Protein AF-A0A8J4BCX7-F1 (afdb_monomer)

pLDDT: mean 70.74, std 12.83, range [41.31, 88.88]

Foldseek 3Di:
DVLVVVLVVLCVVLVWAFDDDDPQKTKIKWQQWDQDPVRDTDGDDAPDTPVCRLVSLVVSVVVSVVSQQVDADPPPRHGWDKDKDKDWAWDFDADPDDDDTGITTMIMIMIGTDD

Secondary structure (DSSP, 8-state):
-HHHHHHHHHHHHHT-EEEEEETTEEEEEESS-EEPTTS-EEPPPTT---TTHHHHHHHHHHHHHHHHHT-B-TTT--B--EEEEEEEEEEE---SSSS-PPEEEEEEEEEEE--

Organism: NCBI:txid51714

Solvent-accessible surface area (backbone atoms only — not comparable to full-atom values): 6805 Å² total; per-residue (Å²): 114,74,66,61,57,57,49,56,62,46,27,74,75,44,62,39,42,78,72,52,72,60,89,63,29,47,32,31,36,20,52,64,55,42,65,48,100,85,68,47,83,37,69,64,58,85,90,62,71,69,84,59,29,64,56,32,48,52,50,43,53,54,49,49,54,56,58,32,69,77,35,59,38,93,85,77,68,43,73,51,46,75,44,79,45,80,47,82,45,84,36,78,60,58,67,98,58,104,72,72,77,44,70,41,54,34,30,45,38,39,35,36,53,62,129

InterPro domains:
  IPR001054 Adenylyl cyclase class-3/4/guanylyl c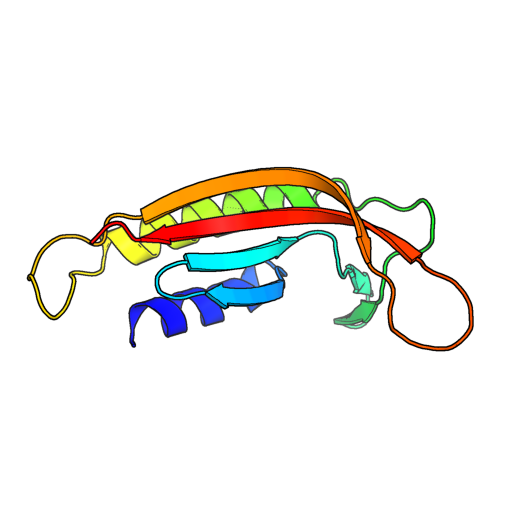yclase [PF00211] (2-105)
  IPR001054 Adenylyl cyclase class-3/4/guanylyl cyclase [PS50125] (1-105)
  IPR001054 Adenylyl cyclase class-3/4/guanylyl cyclase [cd07302] (2-105)
  IPR029787 Nucleotide cyclase [G3DSA:3.30.70.1230] (1-106)
  IPR029787 Nucleotide cyclase [SSF55073] (3-105)
  IPR050401 Cyclic nucleotide synthase [PTHR11920] (2-104)

Radius of gyration: 15.59 Å; Cα contacts (8 Å, |Δi|>4): 188; chains: 1; bounding box: 45×30×40 Å

Structure (mmCIF, N/CA/C/O backbone):
data_AF-A0A8J4BCX7-F1
#
_entry.id   AF-A0A8J4BCX7-F1
#
loop_
_atom_site.group_PDB
_atom_site.id
_atom_site.type_symbol
_atom_site.label_atom_id
_atom_site.label_alt_id
_atom_site.label_comp_id
_atom_site.label_asym_id
_atom_site.label_entity_id
_atom_site.label_seq_id
_atom_site.pdbx_PDB_ins_code
_atom_site.Cartn_x
_atom_site.Cartn_y
_atom_site.Cartn_z
_atom_site.occupancy
_atom_site.B_iso_or_equiv
_atom_site.auth_seq_id
_atom_site.auth_comp_id
_atom_site.auth_asym_id
_atom_site.auth_atom_id
_atom_site.pdbx_PDB_model_num
ATOM 1 N N . MET A 1 1 ? -3.551 2.154 16.544 1.00 54.16 1 MET A N 1
ATOM 2 C CA . MET A 1 1 ? -2.500 1.137 16.289 1.00 54.16 1 MET A CA 1
ATOM 3 C C . MET A 1 1 ? -2.990 -0.083 15.505 1.00 54.16 1 MET A C 1
ATOM 5 O O . MET A 1 1 ? -2.352 -0.403 14.517 1.00 54.16 1 MET A O 1
ATOM 9 N N . GLN A 1 2 ? -4.110 -0.734 15.855 1.00 70.19 2 GLN A N 1
ATOM 10 C CA . GLN A 1 2 ? -4.526 -1.995 15.197 1.00 70.19 2 GLN A CA 1
ATOM 11 C C . GLN A 1 2 ? -4.818 -1.899 13.681 1.00 70.19 2 GLN A C 1
ATOM 13 O O . GLN A 1 2 ? -4.634 -2.881 12.965 1.00 70.19 2 GLN A O 1
ATOM 18 N N . LEU A 1 3 ? -5.251 -0.734 13.182 1.00 78.94 3 LEU A N 1
ATOM 19 C CA . LEU A 1 3 ? -5.562 -0.521 11.762 1.00 78.94 3 LEU A CA 1
ATOM 20 C C . LEU A 1 3 ? -4.316 -0.658 10.868 1.00 78.94 3 LEU A C 1
ATOM 22 O O . LEU A 1 3 ? -4.313 -1.460 9.937 1.00 78.94 3 LEU A O 1
ATOM 26 N N . TYR A 1 4 ? -3.239 0.063 11.194 1.00 79.19 4 TYR A N 1
ATOM 27 C CA . TYR A 1 4 ? -1.991 0.027 10.426 1.00 79.19 4 TYR A CA 1
ATOM 28 C C . TYR A 1 4 ? -1.327 -1.352 10.455 1.00 79.19 4 TYR A C 1
ATOM 30 O O . TYR A 1 4 ? -0.865 -1.812 9.420 1.00 79.19 4 TYR A O 1
ATOM 38 N N . SER A 1 5 ? -1.371 -2.066 11.585 1.00 83.56 5 SER A N 1
ATOM 39 C CA . SER A 1 5 ? -0.846 -3.438 11.663 1.00 83.56 5 SER A CA 1
ATOM 40 C C . SER A 1 5 ? -1.594 -4.412 10.746 1.00 83.56 5 SER A C 1
ATOM 42 O O . SER A 1 5 ? -0.982 -5.295 10.151 1.00 83.56 5 SER A O 1
ATOM 44 N N . ARG A 1 6 ? -2.917 -4.250 10.585 1.00 83.94 6 ARG A N 1
ATOM 45 C CA . ARG A 1 6 ? -3.692 -5.048 9.621 1.00 83.94 6 ARG A CA 1
ATOM 46 C C . ARG A 1 6 ? -3.344 -4.703 8.178 1.00 83.94 6 ARG A C 1
ATOM 48 O O . ARG A 1 6 ? -3.348 -5.595 7.340 1.00 83.94 6 ARG A O 1
ATOM 55 N N . PHE A 1 7 ? -3.041 -3.441 7.884 1.00 85.75 7 PHE A N 1
ATOM 56 C CA . PHE A 1 7 ? -2.582 -3.039 6.554 1.00 85.75 7 PHE A CA 1
ATOM 57 C C . PHE A 1 7 ? -1.190 -3.578 6.244 1.00 85.75 7 PHE A C 1
ATOM 59 O O . PHE A 1 7 ? -0.986 -4.092 5.148 1.00 85.75 7 PHE A O 1
ATOM 66 N N . ASP A 1 8 ? -0.279 -3.540 7.218 1.00 86.50 8 ASP A N 1
ATOM 67 C CA . ASP A 1 8 ? 1.073 -4.077 7.070 1.00 86.50 8 ASP A CA 1
ATOM 68 C C . ASP A 1 8 ? 1.030 -5.583 6.726 1.00 86.50 8 ASP A C 1
ATOM 70 O O . ASP A 1 8 ? 1.738 -6.023 5.825 1.00 86.50 8 ASP A O 1
ATOM 74 N N . ALA A 1 9 ? 0.107 -6.357 7.314 1.00 88.00 9 ALA A N 1
ATOM 75 C CA . ALA A 1 9 ? -0.096 -7.770 6.960 1.00 88.00 9 ALA A CA 1
ATOM 76 C C . ALA A 1 9 ? -0.583 -7.996 5.510 1.00 88.00 9 ALA A C 1
ATOM 78 O O . ALA A 1 9 ? -0.344 -9.052 4.924 1.00 88.00 9 ALA A O 1
ATOM 79 N N . LEU A 1 10 ? -1.272 -7.019 4.911 1.00 87.19 10 LEU A N 1
ATOM 80 C CA . LEU A 1 10 ? -1.723 -7.094 3.518 1.00 87.19 10 LEU A CA 1
ATOM 81 C C . LEU A 1 10 ? -0.588 -6.765 2.530 1.00 87.19 10 LEU A C 1
ATOM 83 O O . LEU A 1 10 ? -0.661 -7.192 1.377 1.00 87.19 10 LEU A O 1
ATOM 87 N N . LEU A 1 11 ? 0.464 -6.050 2.952 1.00 85.38 11 LEU A N 1
ATOM 88 C CA . LEU A 1 11 ? 1.590 -5.690 2.078 1.00 85.38 11 LEU A CA 1
ATOM 89 C C . LEU A 1 11 ? 2.261 -6.935 1.485 1.00 85.38 11 LEU A C 1
ATOM 91 O O . LEU A 1 11 ? 2.478 -7.011 0.273 1.00 85.38 11 LEU A O 1
ATOM 95 N N . ASP A 1 12 ? 2.516 -7.939 2.328 1.00 82.94 12 ASP A N 1
ATOM 96 C CA . ASP A 1 12 ? 3.191 -9.181 1.940 1.00 82.94 12 ASP A CA 1
ATOM 97 C C . ASP A 1 12 ? 2.350 -10.062 1.011 1.00 82.94 12 ASP A C 1
ATOM 99 O O . ASP A 1 12 ? 2.903 -10.790 0.178 1.00 82.94 12 ASP A O 1
ATOM 103 N N . ILE A 1 13 ? 1.021 -9.981 1.128 1.00 85.69 13 ILE A N 1
ATOM 104 C CA . ILE A 1 13 ? 0.068 -10.737 0.306 1.00 85.69 13 ILE A CA 1
ATOM 105 C C . ILE A 1 13 ? 0.020 -10.152 -1.105 1.00 85.69 13 ILE A C 1
ATOM 107 O O . ILE A 1 13 ? 0.157 -10.880 -2.087 1.00 85.69 13 ILE A O 1
ATOM 111 N N . TYR A 1 14 ? -0.137 -8.831 -1.212 1.00 84.44 14 TYR A N 1
ATOM 112 C CA . TYR A 1 14 ? -0.293 -8.152 -2.501 1.00 84.44 14 TYR A CA 1
ATOM 113 C C . TYR A 1 14 ? 1.036 -7.706 -3.123 1.00 84.44 14 TYR A C 1
ATOM 115 O O . TYR A 1 14 ? 1.039 -7.167 -4.230 1.00 84.44 14 TYR A O 1
ATOM 123 N N . LYS A 1 15 ? 2.168 -7.968 -2.454 1.00 79.12 15 LYS A N 1
ATOM 124 C CA . LYS A 1 15 ? 3.522 -7.623 -2.921 1.00 79.12 15 LYS A CA 1
ATOM 125 C C . LYS A 1 15 ? 3.662 -6.129 -3.232 1.00 79.12 15 LYS A C 1
ATOM 127 O O . LYS A 1 15 ? 4.289 -5.745 -4.218 1.00 79.12 15 LYS A O 1
ATOM 132 N N . VAL A 1 16 ? 3.051 -5.295 -2.394 1.00 82.25 16 VAL A N 1
ATOM 133 C CA . VAL A 1 16 ? 3.159 -3.832 -2.446 1.00 82.25 16 VAL A CA 1
ATOM 134 C C . VAL A 1 16 ? 4.093 -3.354 -1.340 1.00 82.25 16 VAL A C 1
ATOM 136 O O . VAL A 1 16 ? 4.227 -3.997 -0.302 1.00 82.25 16 VAL A O 1
ATOM 139 N N . VAL A 1 17 ? 4.764 -2.229 -1.560 1.00 79.12 17 VAL A N 1
ATOM 140 C CA . VAL A 1 17 ? 5.775 -1.713 -0.636 1.00 79.12 17 VAL A CA 1
ATOM 141 C C . VAL A 1 17 ? 5.218 -0.507 0.094 1.00 79.12 17 VAL A C 1
ATOM 143 O O . VAL A 1 17 ? 4.757 0.440 -0.535 1.00 79.12 17 VAL A O 1
ATOM 146 N N . LYS A 1 18 ? 5.292 -0.510 1.423 1.00 84.12 18 LYS A N 1
ATOM 147 C CA . LYS A 1 18 ? 5.041 0.694 2.216 1.00 84.12 18 LYS A CA 1
ATOM 148 C C . LYS A 1 18 ? 6.154 1.701 1.957 1.00 84.12 18 LYS A C 1
ATOM 150 O O . LYS A 1 18 ? 7.322 1.378 2.152 1.00 84.12 18 LYS A O 1
ATOM 155 N N . VAL A 1 19 ? 5.771 2.889 1.502 1.00 81.00 19 VAL A N 1
ATOM 156 C CA . VAL A 1 19 ? 6.698 4.001 1.293 1.00 81.00 19 VAL A CA 1
ATOM 157 C C . VAL A 1 19 ? 6.856 4.699 2.629 1.00 81.00 19 VAL A C 1
ATOM 159 O O . VAL A 1 19 ? 7.881 4.554 3.284 1.00 81.00 19 VAL A O 1
ATOM 162 N N . GLU A 1 20 ? 5.800 5.374 3.080 1.00 76.94 20 GLU A N 1
ATOM 163 C CA . GLU A 1 20 ? 5.834 6.232 4.259 1.00 76.94 20 GLU A CA 1
ATOM 164 C C . GLU A 1 20 ? 4.445 6.341 4.903 1.00 76.94 20 GLU A C 1
ATOM 166 O O . GLU A 1 20 ? 3.417 5.955 4.337 1.00 76.94 20 GLU A O 1
ATOM 171 N N . THR A 1 21 ? 4.405 6.852 6.131 1.00 77.94 21 THR A N 1
ATOM 172 C CA . THR A 1 21 ? 3.163 7.206 6.826 1.00 77.94 21 THR A CA 1
ATOM 173 C C . THR A 1 21 ? 3.262 8.668 7.237 1.00 77.94 21 THR A C 1
ATOM 175 O O . THR A 1 21 ? 4.156 9.029 7.997 1.00 77.94 21 THR A O 1
ATOM 178 N N . ILE A 1 22 ? 2.374 9.509 6.704 1.00 78.94 22 ILE A N 1
ATOM 179 C CA . ILE A 1 22 ? 2.371 10.960 6.922 1.00 78.94 22 ILE A CA 1
ATOM 180 C C . ILE A 1 22 ? 1.078 11.318 7.656 1.00 78.94 22 ILE A C 1
ATOM 182 O O . ILE A 1 22 ? 0.019 11.435 7.041 1.00 78.94 22 ILE A O 1
ATOM 186 N N . GLY A 1 23 ? 1.151 11.467 8.981 1.00 80.62 23 GLY A N 1
ATOM 187 C CA . GLY A 1 23 ? -0.032 11.689 9.821 1.00 80.62 23 GLY A CA 1
ATOM 188 C C . GLY A 1 23 ? -1.034 10.538 9.691 1.00 80.62 23 GLY A C 1
ATOM 189 O O . GLY A 1 23 ? -0.703 9.392 9.992 1.00 80.62 23 GLY A O 1
ATOM 190 N N . ASP A 1 24 ? -2.229 10.847 9.185 1.00 75.88 24 ASP A N 1
ATOM 191 C CA . ASP A 1 24 ? -3.306 9.881 8.913 1.00 75.88 24 ASP A CA 1
ATOM 192 C C . ASP A 1 24 ? -3.289 9.325 7.478 1.00 75.88 24 ASP A C 1
ATOM 194 O O . ASP A 1 24 ? -4.220 8.633 7.047 1.00 75.88 24 ASP A O 1
ATOM 198 N N . ALA A 1 25 ? -2.245 9.654 6.711 1.00 80.94 25 ALA A N 1
ATOM 199 C CA . ALA A 1 25 ? -2.035 9.148 5.368 1.00 80.94 25 ALA A CA 1
ATOM 200 C C . ALA A 1 25 ? -1.079 7.949 5.373 1.00 80.94 25 ALA A C 1
ATOM 202 O O . ALA A 1 25 ? 0.056 8.031 5.846 1.00 80.94 25 ALA A O 1
ATOM 203 N N . TYR A 1 26 ? -1.521 6.841 4.786 1.00 83.12 26 TYR A N 1
ATOM 204 C CA . TYR A 1 26 ? -0.727 5.636 4.580 1.00 83.12 26 TYR A CA 1
ATOM 205 C C . TYR A 1 26 ? -0.386 5.502 3.097 1.00 83.12 26 TYR A C 1
ATOM 207 O O . TYR A 1 26 ? -1.277 5.339 2.259 1.00 83.12 26 TYR A O 1
ATOM 215 N N . VAL A 1 27 ? 0.903 5.606 2.775 1.00 84.25 27 VAL A N 1
ATOM 216 C CA . VAL A 1 27 ? 1.395 5.655 1.397 1.00 84.25 27 VAL A CA 1
ATOM 217 C C . VAL A 1 27 ? 2.096 4.349 1.058 1.00 84.25 27 VAL A C 1
ATOM 219 O O . VAL A 1 27 ? 3.063 3.949 1.711 1.00 84.25 27 VAL A O 1
ATOM 222 N N . VAL A 1 28 ? 1.632 3.693 -0.000 1.00 83.25 28 VAL A N 1
ATOM 223 C CA . VAL A 1 28 ? 2.266 2.497 -0.558 1.00 83.25 28 VAL A CA 1
ATOM 224 C C . VAL A 1 28 ? 2.582 2.701 -2.031 1.00 83.25 28 VAL A C 1
ATOM 226 O O . VAL A 1 28 ? 1.927 3.479 -2.722 1.00 83.25 28 VAL A O 1
ATOM 229 N N . ALA A 1 29 ? 3.571 1.970 -2.522 1.00 78.88 29 ALA A N 1
ATOM 230 C CA . ALA A 1 29 ? 3.947 1.928 -3.920 1.00 78.88 29 ALA A CA 1
ATOM 231 C C . ALA A 1 29 ? 3.896 0.491 -4.442 1.00 78.88 29 ALA A C 1
ATOM 233 O O . ALA A 1 29 ? 4.391 -0.447 -3.810 1.00 78.88 29 ALA A O 1
ATOM 234 N N . GLY A 1 30 ? 3.311 0.327 -5.625 1.00 77.19 30 GLY A N 1
ATOM 235 C CA . GLY A 1 30 ? 3.410 -0.887 -6.427 1.00 77.19 30 GLY A CA 1
ATOM 236 C C . GLY A 1 30 ? 4.268 -0.659 -7.667 1.00 77.19 30 GLY A C 1
ATOM 237 O O . GLY A 1 30 ? 4.405 0.468 -8.141 1.00 77.19 30 GLY A O 1
ATOM 238 N N . GLY A 1 31 ? 4.846 -1.741 -8.191 1.00 72.44 31 GLY A N 1
ATOM 239 C CA . GLY A 1 31 ? 5.679 -1.704 -9.401 1.00 72.44 31 GLY A CA 1
ATOM 240 C C . GLY A 1 31 ? 7.145 -1.336 -9.161 1.00 72.44 31 GLY A C 1
ATOM 241 O O . GLY A 1 31 ? 7.943 -1.428 -10.082 1.00 72.44 31 GLY A O 1
ATOM 242 N N . LEU A 1 32 ? 7.529 -0.997 -7.925 1.00 65.38 32 LEU A N 1
ATOM 243 C CA . LEU A 1 32 ? 8.915 -0.648 -7.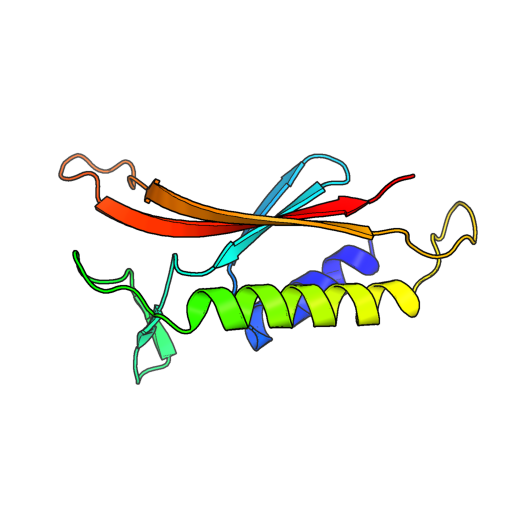586 1.00 65.38 32 LEU A CA 1
ATOM 244 C C . LEU A 1 32 ? 9.842 -1.877 -7.502 1.00 65.38 32 LEU A C 1
ATOM 246 O O . LEU A 1 32 ? 11.049 -1.768 -7.695 1.00 65.38 32 LEU A O 1
ATOM 250 N N . VAL A 1 33 ? 9.287 -3.047 -7.172 1.00 63.84 33 VAL A N 1
ATOM 251 C CA . VAL A 1 33 ? 10.059 -4.259 -6.879 1.00 63.84 33 VAL A CA 1
ATOM 252 C C . VAL A 1 33 ? 9.351 -5.468 -7.476 1.00 63.84 33 VAL A C 1
ATOM 254 O O . VAL A 1 33 ? 8.154 -5.653 -7.243 1.00 63.84 33 VAL A O 1
ATOM 257 N N . ARG A 1 34 ? 10.085 -6.306 -8.211 1.00 65.38 34 ARG A N 1
ATOM 258 C CA . ARG A 1 34 ? 9.632 -7.644 -8.599 1.00 65.38 34 ARG A CA 1
ATOM 259 C C . ARG A 1 34 ? 10.264 -8.684 -7.684 1.00 65.38 34 ARG A C 1
ATOM 261 O O . ARG A 1 34 ? 11.358 -8.488 -7.164 1.00 65.38 34 ARG A O 1
ATOM 268 N N . TYR A 1 35 ? 9.541 -9.774 -7.471 1.00 61.47 35 TYR A N 1
ATOM 269 C CA . TYR A 1 35 ? 10.095 -10.958 -6.832 1.00 61.47 35 TYR A CA 1
ATOM 270 C C . TYR A 1 35 ? 10.554 -11.882 -7.951 1.00 61.47 35 TYR A C 1
ATOM 272 O O . TYR A 1 35 ? 9.756 -12.180 -8.841 1.00 61.47 35 TYR A O 1
ATOM 280 N N . ASP A 1 36 ? 11.828 -12.259 -7.931 1.00 60.19 36 ASP A N 1
ATOM 281 C CA . ASP A 1 36 ? 12.368 -13.251 -8.858 1.00 60.19 36 ASP A CA 1
ATOM 282 C C . ASP A 1 36 ? 11.746 -14.636 -8.584 1.00 60.19 36 ASP A C 1
ATOM 284 O O . ASP A 1 36 ? 11.071 -14.825 -7.565 1.00 60.19 36 ASP A O 1
ATOM 288 N N . THR A 1 37 ? 11.975 -15.619 -9.455 1.00 57.56 37 THR A N 1
ATOM 289 C CA . THR A 1 37 ? 11.525 -17.012 -9.266 1.00 57.56 37 THR A CA 1
ATOM 290 C C . THR A 1 37 ? 11.985 -17.618 -7.938 1.00 57.56 37 THR A C 1
ATOM 292 O O . THR A 1 37 ? 11.287 -18.466 -7.387 1.00 57.56 37 THR A O 1
ATOM 295 N N . ASP A 1 38 ? 13.085 -17.113 -7.375 1.00 64.12 38 ASP A N 1
ATO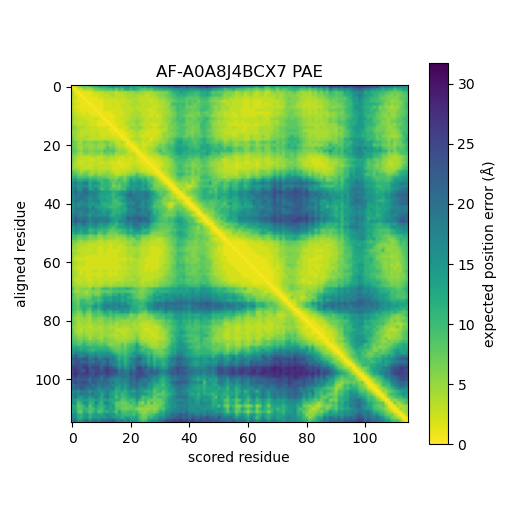M 296 C CA . ASP A 1 38 ? 13.631 -17.516 -6.073 1.00 64.12 38 ASP A CA 1
ATOM 297 C C . ASP A 1 38 ? 13.055 -16.729 -4.877 1.00 64.12 38 ASP A C 1
ATOM 299 O O . ASP A 1 38 ? 13.463 -16.921 -3.733 1.00 64.12 38 ASP A O 1
ATOM 303 N N . GLY A 1 39 ? 12.109 -15.812 -5.108 1.00 60.72 39 GLY A N 1
ATOM 304 C CA . GLY A 1 39 ? 11.470 -15.016 -4.055 1.00 60.72 39 GLY A CA 1
ATOM 305 C C . GLY A 1 39 ? 12.307 -13.840 -3.537 1.00 60.72 39 GLY A C 1
ATOM 306 O O . GLY A 1 39 ? 11.911 -13.191 -2.565 1.00 60.72 39 GLY A O 1
AT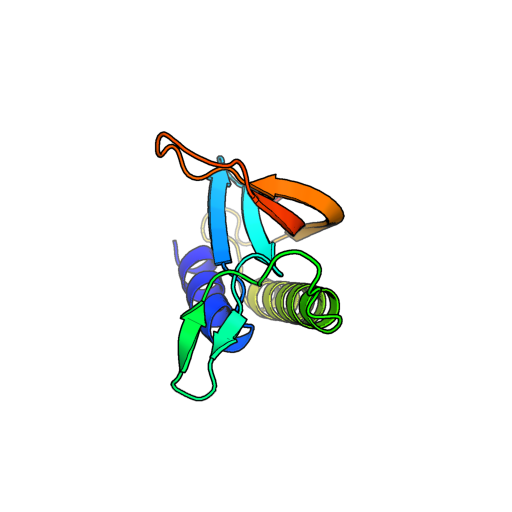OM 307 N N . PHE A 1 40 ? 13.430 -13.516 -4.183 1.00 58.47 40 PHE A N 1
ATOM 308 C CA . PHE A 1 40 ? 14.235 -12.337 -3.856 1.00 58.47 40 PHE A CA 1
ATOM 309 C C . PHE A 1 40 ? 13.679 -11.061 -4.497 1.00 58.47 40 PHE A C 1
ATOM 311 O O . PHE A 1 40 ? 13.165 -11.073 -5.613 1.00 58.47 40 PHE A O 1
ATOM 318 N N . ARG A 1 41 ? 13.793 -9.940 -3.776 1.00 61.16 41 ARG A N 1
ATOM 319 C CA . ARG A 1 41 ? 13.394 -8.603 -4.239 1.00 61.16 41 ARG A CA 1
ATOM 320 C C . ARG A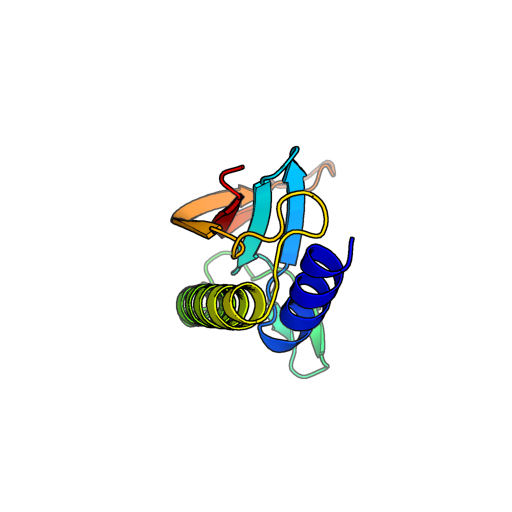 1 41 ? 14.425 -8.064 -5.234 1.00 61.16 41 ARG A C 1
ATOM 322 O O . ARG A 1 41 ? 15.512 -7.665 -4.826 1.00 61.16 41 ARG A O 1
ATOM 329 N N . CYS A 1 42 ? 14.052 -7.984 -6.505 1.00 59.66 42 CYS A N 1
ATOM 330 C CA . CYS A 1 42 ? 14.853 -7.395 -7.574 1.00 59.66 42 CYS A CA 1
ATOM 331 C C . CYS A 1 42 ? 14.192 -6.113 -8.101 1.00 59.66 42 CYS A C 1
ATOM 333 O O . CYS A 1 42 ? 12.966 -6.010 -8.210 1.00 59.66 42 CYS A O 1
ATOM 335 N N . VAL A 1 43 ? 15.011 -5.112 -8.422 1.00 59.97 43 VAL A N 1
ATOM 336 C CA . VAL A 1 43 ? 14.554 -3.916 -9.146 1.00 59.97 43 VAL A CA 1
ATOM 337 C C . VAL A 1 43 ? 14.344 -4.313 -10.605 1.00 59.97 43 VAL A C 1
ATOM 339 O O . VAL A 1 43 ? 15.194 -5.007 -11.163 1.00 59.97 43 VAL A O 1
ATOM 342 N N . LEU A 1 44 ? 13.225 -3.897 -11.206 1.00 58.94 44 LEU A N 1
ATOM 343 C CA . LEU A 1 44 ? 12.942 -4.163 -12.620 1.00 58.94 44 LEU A CA 1
ATOM 344 C C . LEU A 1 44 ? 14.111 -3.678 -13.503 1.00 58.94 44 LEU A C 1
ATOM 34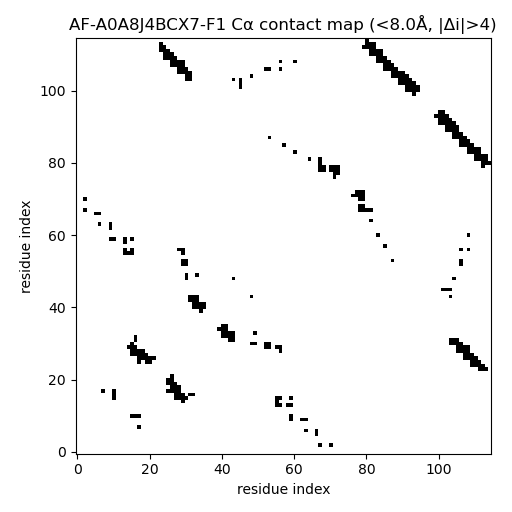6 O O . LEU A 1 44 ? 14.607 -2.566 -13.279 1.00 58.94 44 LEU A O 1
ATOM 350 N N . PRO A 1 45 ? 14.554 -4.478 -14.491 1.00 57.19 45 PRO A N 1
ATOM 351 C CA . PRO A 1 45 ? 15.462 -4.007 -15.529 1.00 57.19 45 PRO A CA 1
ATOM 352 C C . PRO A 1 45 ? 14.868 -2.801 -16.264 1.00 57.19 45 PRO A C 1
ATOM 354 O O . PRO A 1 45 ? 13.649 -2.668 -16.391 1.00 57.19 45 PRO A O 1
ATOM 357 N N . GLU A 1 46 ? 15.732 -1.921 -16.765 1.00 52.38 46 GLU A N 1
ATOM 358 C CA . GLU A 1 46 ? 15.322 -0.754 -17.546 1.00 52.38 46 GLU A CA 1
ATOM 359 C C . GLU A 1 46 ? 14.463 -1.188 -18.750 1.00 52.38 46 GLU A C 1
ATOM 361 O O . GLU A 1 46 ? 14.891 -1.999 -19.568 1.00 52.38 46 GLU A O 1
ATOM 366 N N . GLY A 1 47 ? 13.229 -0.676 -18.830 1.00 53.88 47 GLY A N 1
ATOM 367 C CA . GLY A 1 47 ? 12.278 -0.988 -19.904 1.00 53.88 47 GLY A CA 1
ATOM 368 C C . GLY A 1 47 ? 11.270 -2.105 -19.604 1.00 53.88 47 GLY A C 1
ATOM 369 O O . GLY A 1 47 ? 10.291 -2.223 -20.340 1.00 53.88 47 GLY A O 1
ATOM 370 N N . GLU A 1 48 ? 11.425 -2.871 -18.518 1.00 57.97 48 GLU A N 1
ATOM 371 C CA . GLU A 1 48 ? 10.389 -3.816 -18.090 1.00 57.97 48 GLU A CA 1
ATOM 372 C C . GLU A 1 48 ? 9.370 -3.157 -17.158 1.00 57.97 48 GLU A C 1
ATOM 374 O O . GLU A 1 48 ? 9.701 -2.609 -16.106 1.00 57.97 48 GLU A O 1
ATOM 379 N N . VAL A 1 49 ? 8.094 -3.272 -17.523 1.00 61.88 49 VAL A N 1
ATOM 380 C CA . VAL A 1 49 ? 6.963 -2.872 -16.688 1.00 61.88 49 VAL A CA 1
ATOM 381 C C . VAL A 1 49 ? 6.161 -4.122 -16.363 1.00 61.88 49 VAL A C 1
ATOM 383 O O . VAL A 1 49 ? 5.632 -4.785 -17.252 1.00 61.88 49 VAL A O 1
ATOM 386 N N . ASP A 1 50 ? 6.030 -4.454 -15.079 1.00 67.25 50 ASP A N 1
ATOM 387 C CA . ASP A 1 50 ? 5.151 -5.551 -14.670 1.00 67.25 50 ASP A CA 1
ATOM 388 C C . ASP A 1 50 ? 3.692 -5.132 -14.870 1.00 67.25 50 ASP A C 1
ATOM 390 O O . ASP A 1 50 ? 3.111 -4.572 -13.958 1.00 67.25 50 ASP A O 1
ATOM 394 N N . HIS A 1 51 ? 3.060 -5.370 -16.017 1.00 68.50 51 HIS A N 1
ATOM 395 C CA . HIS A 1 51 ? 1.692 -4.896 -16.299 1.00 68.50 51 HIS A CA 1
ATOM 396 C C . HIS A 1 51 ? 0.630 -5.254 -15.234 1.00 68.50 51 HIS A C 1
ATOM 398 O O . HIS A 1 51 ? -0.417 -4.610 -15.167 1.00 68.50 51 HIS A O 1
ATOM 404 N N . LEU A 1 52 ? 0.891 -6.238 -14.365 1.00 74.44 52 LEU A N 1
ATOM 405 C CA . LEU A 1 52 ? -0.005 -6.634 -13.277 1.00 74.44 52 LEU A CA 1
ATOM 406 C C . LEU A 1 52 ? 0.185 -5.818 -11.987 1.00 74.44 52 LEU A C 1
ATOM 408 O O . LEU A 1 52 ? -0.619 -5.958 -11.062 1.00 74.44 52 LEU A O 1
ATOM 412 N N . HIS A 1 53 ? 1.199 -4.952 -11.891 1.00 75.25 53 HIS A N 1
ATOM 413 C CA . HIS A 1 53 ? 1.457 -4.172 -10.677 1.00 75.25 53 HIS A CA 1
ATOM 414 C C . HIS A 1 53 ? 0.273 -3.262 -10.311 1.00 75.25 53 HIS A C 1
ATOM 416 O O . HIS A 1 53 ? -0.087 -3.171 -9.138 1.00 75.25 53 HIS A O 1
ATOM 422 N N . ALA A 1 54 ? -0.387 -2.652 -11.302 1.00 77.88 54 ALA A N 1
ATOM 423 C CA . ALA A 1 54 ? -1.567 -1.818 -11.082 1.00 77.88 54 ALA A CA 1
ATOM 424 C C . ALA A 1 54 ? -2.735 -2.631 -10.498 1.00 77.88 54 ALA A C 1
ATOM 426 O O . ALA A 1 54 ? -3.401 -2.183 -9.565 1.00 77.88 54 ALA A O 1
ATOM 427 N N . VAL A 1 55 ? -2.935 -3.860 -10.988 1.00 82.94 55 VAL A N 1
ATOM 428 C CA . VAL A 1 55 ? -3.968 -4.779 -10.485 1.00 82.94 55 VAL A CA 1
ATOM 429 C C . VAL A 1 55 ? -3.701 -5.139 -9.025 1.00 82.94 55 VAL A C 1
ATOM 431 O O . VAL A 1 55 ? -4.616 -5.084 -8.209 1.00 82.94 55 VAL A O 1
ATOM 434 N N . ARG A 1 56 ? -2.445 -5.436 -8.664 1.00 82.94 56 ARG A N 1
ATOM 435 C CA . ARG A 1 56 ? -2.063 -5.742 -7.273 1.00 82.94 56 ARG A CA 1
ATOM 436 C C . ARG A 1 56 ? -2.333 -4.576 -6.327 1.00 82.94 56 ARG A C 1
ATOM 438 O O . ARG A 1 56 ? -2.855 -4.792 -5.237 1.00 82.94 56 ARG A O 1
ATOM 445 N N . VAL A 1 57 ? -2.033 -3.348 -6.754 1.00 83.12 57 VAL A N 1
ATOM 446 C CA . VAL A 1 57 ? -2.311 -2.130 -5.974 1.00 83.12 57 VAL A CA 1
ATOM 447 C C . VAL A 1 57 ? -3.814 -1.922 -5.779 1.00 83.12 57 VAL A C 1
ATOM 449 O O . VAL A 1 57 ? -4.251 -1.606 -4.675 1.00 83.12 57 VAL A O 1
ATOM 452 N N . VAL A 1 58 ? -4.625 -2.137 -6.817 1.00 84.88 58 VAL A N 1
ATOM 453 C CA . VAL A 1 58 ? -6.090 -2.012 -6.725 1.00 84.88 58 VAL A CA 1
ATOM 454 C C . VAL A 1 58 ? -6.707 -3.126 -5.870 1.00 84.88 58 VAL A C 1
ATOM 456 O O . VAL A 1 58 ? -7.628 -2.879 -5.092 1.00 84.88 58 VAL A O 1
ATOM 459 N N . GLU A 1 59 ? -6.200 -4.352 -5.952 1.00 88.19 59 GLU A N 1
ATOM 460 C CA . GLU A 1 59 ? -6.645 -5.447 -5.085 1.00 88.19 59 GLU A CA 1
ATOM 461 C C . GLU A 1 59 ? -6.255 -5.202 -3.618 1.00 88.19 59 GLU A C 1
ATOM 463 O O . GLU A 1 59 ? -7.087 -5.379 -2.723 1.00 88.19 59 GLU A O 1
ATOM 468 N N . PHE A 1 60 ? -5.051 -4.676 -3.367 1.00 87.56 60 PHE A N 1
ATOM 469 C CA . PHE A 1 60 ? -4.633 -4.204 -2.044 1.00 87.56 60 PHE A CA 1
ATOM 470 C C . PHE A 1 60 ? -5.569 -3.107 -1.516 1.00 87.56 60 PHE A C 1
ATOM 472 O O . PHE A 1 60 ? -6.070 -3.205 -0.395 1.00 87.56 60 PHE A O 1
ATOM 479 N N . ALA A 1 61 ? -5.892 -2.114 -2.348 1.00 86.56 61 ALA A N 1
ATOM 480 C CA . ALA A 1 61 ? -6.848 -1.054 -2.036 1.00 86.56 61 ALA A CA 1
ATOM 481 C C . ALA A 1 61 ? -8.216 -1.609 -1.607 1.00 86.56 61 ALA A C 1
ATOM 483 O O . ALA A 1 61 ? -8.795 -1.198 -0.595 1.00 86.56 61 ALA A O 1
ATOM 484 N N . ARG A 1 62 ? -8.726 -2.594 -2.356 1.00 88.25 62 ARG A N 1
ATOM 485 C CA . ARG A 1 62 ? -9.992 -3.270 -2.055 1.00 88.25 62 ARG A CA 1
ATOM 486 C C . ARG A 1 62 ? -9.923 -4.046 -0.740 1.00 88.25 62 ARG A C 1
ATOM 488 O O . ARG A 1 62 ? -10.885 -4.028 0.031 1.00 88.25 62 ARG A O 1
ATOM 495 N N . ALA A 1 63 ? -8.809 -4.723 -0.473 1.00 88.88 63 ALA A N 1
ATOM 496 C CA . ALA A 1 63 ? -8.589 -5.455 0.770 1.00 88.88 63 ALA A CA 1
ATOM 497 C C . ALA A 1 63 ? -8.516 -4.517 1.984 1.00 88.88 63 ALA A C 1
ATOM 499 O O . ALA A 1 63 ? -9.140 -4.806 3.005 1.00 88.88 63 ALA A O 1
ATOM 500 N N . MET A 1 64 ? -7.852 -3.364 1.856 1.00 86.44 64 MET A N 1
ATOM 501 C CA . MET A 1 64 ? -7.814 -2.337 2.901 1.00 86.44 64 MET A CA 1
ATOM 502 C C . MET A 1 64 ? -9.207 -1.808 3.240 1.00 86.44 64 MET A C 1
ATOM 504 O O . MET A 1 64 ? -9.552 -1.736 4.416 1.00 86.44 64 MET A O 1
ATOM 508 N N . LEU A 1 65 ? -10.038 -1.499 2.236 1.00 86.12 65 LEU A N 1
ATOM 509 C CA . LEU A 1 65 ? -11.425 -1.074 2.471 1.00 86.12 65 LEU A CA 1
ATOM 510 C C . LEU A 1 65 ? -12.220 -2.124 3.247 1.00 86.12 65 LEU A C 1
ATOM 512 O O . LEU A 1 65 ? -12.958 -1.787 4.170 1.00 86.12 65 LEU A O 1
ATOM 516 N N . ARG A 1 66 ? -12.075 -3.406 2.892 1.00 86.81 66 ARG A N 1
ATOM 517 C CA . ARG A 1 66 ? -12.741 -4.504 3.610 1.00 86.81 66 ARG A CA 1
ATOM 518 C C . ARG A 1 66 ? -12.239 -4.622 5.048 1.00 86.81 66 ARG A C 1
ATOM 520 O O . ARG A 1 66 ? -13.054 -4.770 5.953 1.00 86.81 66 ARG A O 1
ATOM 527 N N . ALA A 1 67 ? -10.927 -4.519 5.258 1.00 84.38 67 ALA A N 1
ATOM 528 C CA . ALA A 1 67 ? -10.328 -4.558 6.587 1.00 84.38 67 ALA A CA 1
ATOM 529 C C . ALA A 1 67 ? -10.788 -3.378 7.458 1.00 84.38 67 ALA A C 1
ATOM 531 O O . ALA A 1 67 ? -11.070 -3.575 8.637 1.00 84.38 67 ALA A O 1
ATOM 532 N N . ALA A 1 68 ? -10.916 -2.184 6.873 1.00 81.69 68 ALA A N 1
ATOM 533 C CA . ALA A 1 68 ? -11.369 -0.977 7.558 1.00 81.69 68 ALA A CA 1
ATOM 534 C C . ALA A 1 68 ? -12.860 -1.006 7.913 1.00 81.69 68 ALA A C 1
ATOM 536 O O . ALA A 1 68 ? -13.225 -0.570 8.995 1.00 81.69 68 ALA A O 1
ATOM 537 N N . ARG A 1 69 ? -13.717 -1.591 7.064 1.00 80.12 69 ARG A N 1
ATOM 538 C CA . ARG A 1 69 ? -15.151 -1.768 7.371 1.00 80.12 69 ARG A CA 1
ATOM 539 C C . ARG A 1 69 ? -15.406 -2.593 8.633 1.00 80.12 69 ARG A C 1
ATOM 541 O O . ARG A 1 69 ? -16.426 -2.402 9.281 1.00 80.12 69 ARG A O 1
ATOM 548 N N . GLY A 1 70 ? -14.507 -3.521 8.961 1.00 76.25 70 GLY A N 1
ATOM 549 C CA . GLY A 1 70 ? -14.588 -4.335 10.176 1.00 76.25 70 GLY A CA 1
ATOM 550 C C . GLY A 1 70 ? -13.962 -3.679 11.408 1.00 76.25 70 GLY A C 1
ATOM 551 O O . GLY A 1 70 ? -13.791 -4.357 12.418 1.00 76.25 70 GLY A O 1
ATOM 552 N N . LEU A 1 71 ? -13.549 -2.413 11.316 1.00 75.81 71 LEU A N 1
ATOM 553 C CA . LEU A 1 71 ? -12.865 -1.690 12.380 1.00 75.81 71 LEU A CA 1
ATOM 554 C C . LEU A 1 71 ? -13.615 -0.398 12.698 1.00 75.81 71 LEU A C 1
ATOM 556 O O . LEU A 1 71 ? -14.004 0.363 11.813 1.00 75.81 71 LEU A O 1
ATOM 560 N N . THR A 1 72 ? -13.776 -0.146 13.987 1.00 75.25 72 THR A N 1
ATOM 561 C CA . THR A 1 72 ? -14.272 1.116 14.527 1.00 75.25 72 THR A CA 1
ATOM 562 C C . THR A 1 72 ? -13.110 1.906 15.113 1.00 75.25 72 THR A C 1
ATOM 564 O O . THR A 1 72 ? -12.139 1.331 15.620 1.00 75.25 72 THR A O 1
ATOM 567 N N . LEU A 1 73 ? -13.171 3.236 15.014 1.00 72.19 73 LEU A N 1
ATOM 568 C CA . LEU A 1 73 ? -12.179 4.084 15.659 1.00 72.19 73 LEU A CA 1
ATOM 569 C C . LEU A 1 73 ? -12.294 3.912 17.181 1.00 72.19 73 LEU A C 1
ATOM 571 O O . LEU A 1 73 ? -13.371 4.120 17.7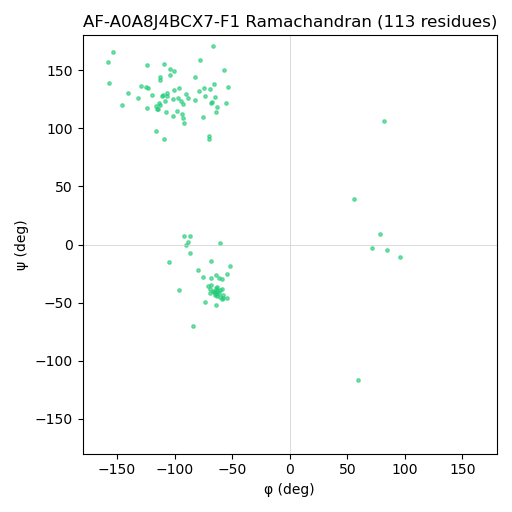36 1.00 72.19 73 LEU A O 1
ATOM 575 N N . PRO A 1 74 ? -11.193 3.599 17.885 1.00 66.25 74 PRO A N 1
ATOM 576 C CA . PRO A 1 74 ? -11.228 3.378 19.329 1.00 66.25 74 PRO A CA 1
ATOM 577 C C . PRO A 1 74 ? -11.521 4.650 20.139 1.00 66.25 74 PRO A C 1
ATOM 579 O O . PRO A 1 74 ? -11.806 4.547 21.326 1.00 66.25 74 PRO A O 1
ATOM 582 N N . HIS A 1 75 ? -11.423 5.841 19.535 1.00 66.00 75 HIS A N 1
ATOM 583 C CA . HIS A 1 75 ? -11.719 7.114 20.204 1.00 66.00 75 HIS A CA 1
ATOM 584 C C . HIS A 1 75 ? -13.136 7.634 19.954 1.00 66.00 75 HIS A C 1
ATOM 586 O O . HIS A 1 75 ? -13.747 8.150 20.880 1.00 66.00 75 HIS A O 1
ATOM 592 N N . THR A 1 76 ? -13.671 7.494 18.741 1.00 69.12 76 THR A N 1
ATOM 593 C CA . THR A 1 76 ? -14.990 8.036 18.371 1.00 69.12 76 THR A CA 1
ATOM 594 C C . THR A 1 76 ? -16.082 6.972 18.277 1.00 69.12 76 THR A C 1
ATOM 596 O O . THR A 1 76 ? -17.257 7.314 18.260 1.00 69.12 76 THR A O 1
ATOM 599 N N . GLY A 1 77 ? -15.734 5.681 18.219 1.00 70.56 77 GLY A N 1
ATOM 600 C CA . GLY A 1 77 ? -16.694 4.586 18.027 1.00 70.56 77 GLY A CA 1
ATOM 601 C C . GLY A 1 77 ? -17.294 4.518 16.617 1.00 70.56 77 GLY A C 1
ATOM 602 O O . GLY A 1 77 ? -18.033 3.585 16.309 1.00 70.56 77 GLY A O 1
ATOM 603 N N . GLU A 1 78 ? -16.954 5.469 15.747 1.00 75.56 78 GLU A N 1
ATOM 604 C CA . GLU A 1 78 ? -17.425 5.531 14.369 1.00 75.56 78 GLU A CA 1
ATOM 605 C C . GLU A 1 78 ? -16.681 4.548 13.459 1.00 75.56 78 GLU A C 1
ATOM 607 O O . GLU A 1 78 ? -15.573 4.084 13.755 1.00 75.56 78 GLU A O 1
ATOM 612 N N . ALA A 1 79 ? -17.301 4.218 12.325 1.00 72.81 79 ALA A N 1
ATOM 613 C CA . ALA A 1 79 ? -16.676 3.387 11.304 1.00 72.81 79 ALA A CA 1
ATOM 614 C C . ALA A 1 79 ? -15.474 4.112 10.679 1.00 72.81 79 ALA A C 1
ATOM 616 O O . ALA A 1 79 ? -15.547 5.300 10.369 1.00 72.81 79 ALA A O 1
ATOM 617 N N . VAL A 1 80 ? -14.373 3.388 10.447 1.00 77.62 80 VAL A N 1
ATOM 618 C CA . VAL A 1 80 ? -13.183 3.961 9.802 1.00 77.62 80 VAL A CA 1
ATOM 619 C C . VAL A 1 80 ? -13.519 4.385 8.369 1.00 77.62 80 VAL A C 1
ATOM 621 O O . VAL A 1 80 ? -13.760 3.547 7.496 1.00 77.62 80 VAL A O 1
ATOM 624 N N . MET A 1 81 ? -13.476 5.693 8.112 1.00 76.81 81 MET A N 1
ATOM 625 C CA . MET A 1 81 ? -13.654 6.267 6.781 1.00 76.81 81 MET A CA 1
ATOM 626 C C . MET A 1 81 ? -12.304 6.425 6.086 1.00 76.81 81 MET A C 1
ATOM 628 O O . MET A 1 81 ? -11.527 7.336 6.373 1.00 76.81 81 MET A O 1
ATOM 632 N N . LEU A 1 82 ? -12.038 5.537 5.128 1.00 79.81 82 LEU A N 1
ATOM 633 C CA . LEU A 1 82 ? -10.869 5.629 4.261 1.00 79.81 82 LEU A CA 1
ATOM 634 C C . LEU A 1 82 ? -11.225 6.301 2.940 1.00 79.81 82 LEU A C 1
ATOM 636 O O . LEU A 1 82 ? -12.184 5.921 2.267 1.00 79.81 82 LEU A O 1
ATOM 640 N N . ARG A 1 83 ? -10.377 7.230 2.516 1.00 81.94 83 ARG A N 1
ATOM 641 C CA . ARG A 1 83 ? -10.360 7.771 1.166 1.00 81.94 83 ARG A CA 1
ATOM 642 C C . ARG A 1 83 ? -9.105 7.279 0.464 1.00 81.94 83 ARG A C 1
ATOM 644 O O . ARG A 1 83 ? -8.000 7.384 0.983 1.00 81.94 83 ARG A O 1
ATOM 651 N N . LEU A 1 84 ? -9.292 6.711 -0.717 1.00 83.50 84 LEU A N 1
ATOM 652 C CA . LEU A 1 84 ? -8.218 6.092 -1.477 1.00 83.50 84 LEU A CA 1
ATOM 653 C C . LEU A 1 84 ? -7.922 6.919 -2.724 1.00 83.50 84 LEU A C 1
ATOM 655 O O . LEU A 1 84 ? -8.832 7.216 -3.497 1.00 83.50 84 LEU A O 1
ATOM 659 N N . GLY A 1 85 ? -6.656 7.271 -2.920 1.00 82.50 85 GLY A N 1
ATOM 660 C CA . GLY A 1 85 ? -6.142 7.867 -4.147 1.00 82.50 85 GLY A CA 1
ATOM 661 C C . GLY A 1 85 ? -5.168 6.909 -4.819 1.00 82.50 85 GLY A C 1
ATOM 662 O O . GLY A 1 85 ? -4.168 6.527 -4.216 1.00 82.50 85 GLY A O 1
ATOM 663 N N . VAL A 1 86 ? -5.451 6.523 -6.062 1.00 80.19 86 VAL A N 1
ATOM 664 C CA . VAL A 1 86 ? -4.516 5.768 -6.907 1.00 80.19 86 VAL A CA 1
ATOM 665 C C . VAL A 1 86 ? -3.981 6.727 -7.955 1.00 80.19 86 VAL A C 1
ATOM 667 O O . VAL A 1 86 ? -4.762 7.391 -8.636 1.00 80.19 86 VAL A O 1
ATOM 670 N N . HIS A 1 87 ? -2.666 6.771 -8.118 1.00 77.38 87 HIS A N 1
ATOM 671 C CA . HIS A 1 87 ? -2.051 7.446 -9.247 1.00 77.38 87 HIS A CA 1
ATOM 672 C C . HIS A 1 87 ? -1.047 6.521 -9.927 1.00 77.38 87 HIS A C 1
ATOM 674 O O . HIS A 1 87 ? -0.270 5.823 -9.275 1.00 77.38 87 HIS A O 1
ATOM 680 N N . SER A 1 88 ? -1.090 6.527 -11.255 1.00 73.56 88 SER A N 1
ATOM 681 C CA . SER A 1 88 ? -0.207 5.778 -12.138 1.00 73.56 88 SER A CA 1
ATOM 682 C C . SER A 1 88 ? 0.677 6.745 -12.909 1.00 73.56 88 SER A C 1
ATOM 684 O O . SER A 1 88 ? 0.153 7.563 -13.667 1.00 73.56 88 SER A O 1
ATOM 686 N N . GLY A 1 89 ? 1.993 6.638 -12.755 1.00 67.44 89 GLY A N 1
ATOM 687 C CA . GLY A 1 89 ? 2.927 7.491 -13.476 1.00 67.44 89 GLY A CA 1
ATOM 688 C C . GLY A 1 89 ? 4.317 6.881 -13.578 1.00 67.44 89 GLY A C 1
ATOM 689 O O . GLY A 1 89 ? 4.717 6.030 -12.783 1.00 67.44 89 GLY A O 1
ATOM 690 N N . ALA A 1 90 ? 5.079 7.326 -14.573 1.00 64.69 90 ALA A N 1
ATOM 691 C CA . ALA A 1 90 ? 6.514 7.098 -14.566 1.00 64.69 90 ALA A CA 1
ATOM 692 C C . ALA A 1 90 ? 7.121 7.931 -13.428 1.00 64.69 90 ALA A C 1
ATOM 694 O O . ALA A 1 90 ? 6.945 9.148 -13.396 1.00 64.69 90 ALA A O 1
ATOM 695 N N . LEU A 1 91 ? 7.812 7.283 -12.491 1.00 61.50 91 LEU A N 1
ATOM 696 C CA . LEU A 1 91 ? 8.536 7.958 -11.420 1.00 61.50 91 LEU A CA 1
ATOM 697 C C . LEU A 1 91 ? 10.034 7.727 -11.634 1.00 61.50 91 LEU A C 1
ATOM 699 O O . LEU A 1 91 ? 10.484 6.670 -12.071 1.00 61.50 91 LEU A O 1
ATOM 703 N N . MET A 1 92 ? 10.839 8.726 -11.316 1.00 59.75 92 MET A N 1
ATOM 704 C CA . MET A 1 92 ? 12.283 8.559 -11.258 1.00 59.75 92 MET A CA 1
ATOM 705 C C . MET A 1 92 ? 12.648 8.204 -9.817 1.00 59.75 92 MET A C 1
ATOM 707 O O . MET A 1 92 ? 12.532 9.045 -8.930 1.00 59.75 92 MET A O 1
ATOM 711 N N . SER A 1 93 ? 13.050 6.958 -9.569 1.00 56.19 93 SER A N 1
ATOM 712 C CA . SER A 1 93 ? 13.505 6.515 -8.248 1.00 56.19 93 SER A CA 1
ATOM 713 C C . SER A 1 93 ? 15.011 6.281 -8.306 1.00 56.19 93 SER A C 1
ATOM 715 O O . SER A 1 93 ? 15.484 5.201 -8.654 1.00 56.19 93 SER A O 1
ATOM 717 N N . GLY A 1 94 ? 15.784 7.319 -7.990 1.00 50.47 94 GLY A N 1
ATOM 718 C CA . GLY A 1 94 ? 17.235 7.219 -7.860 1.00 50.47 94 GLY A CA 1
ATOM 719 C C . GLY A 1 94 ? 17.626 6.680 -6.485 1.00 50.47 94 GLY A C 1
ATOM 720 O O . GLY A 1 94 ? 17.273 7.269 -5.468 1.00 50.47 94 GLY A O 1
ATOM 721 N N . VAL A 1 95 ? 18.393 5.590 -6.439 1.00 49.84 95 VAL A N 1
ATOM 722 C CA . VAL A 1 95 ? 19.175 5.256 -5.240 1.00 49.84 95 VAL A CA 1
ATOM 723 C C . VAL A 1 95 ? 20.352 6.229 -5.194 1.00 49.84 95 VAL A C 1
ATOM 725 O O . VAL A 1 95 ? 21.064 6.368 -6.188 1.00 49.84 95 VAL A O 1
ATOM 728 N N . VAL A 1 96 ? 20.567 6.914 -4.068 1.00 43.12 96 VAL A N 1
ATOM 729 C CA . VAL A 1 96 ? 21.745 7.776 -3.887 1.00 43.12 96 VAL A CA 1
ATOM 730 C C . VAL A 1 96 ? 22.986 6.888 -3.767 1.00 43.12 96 VAL A C 1
ATOM 732 O O . VAL A 1 96 ? 23.334 6.392 -2.701 1.00 43.12 96 VAL A O 1
ATOM 735 N N . GLY A 1 97 ? 23.623 6.666 -4.911 1.00 46.72 97 GLY A N 1
ATOM 736 C CA . GLY A 1 97 ? 24.912 6.021 -5.121 1.00 46.72 97 GLY A CA 1
ATOM 737 C C . GLY A 1 97 ? 25.443 6.521 -6.463 1.00 46.72 97 GLY A C 1
ATOM 738 O O . GLY A 1 97 ? 24.678 6.719 -7.400 1.00 46.72 97 GLY A O 1
ATOM 739 N N . THR A 1 98 ? 26.734 6.811 -6.551 1.00 48.47 98 THR A N 1
ATOM 740 C CA . THR A 1 98 ? 27.353 7.793 -7.464 1.00 48.47 98 THR A CA 1
ATOM 741 C C . THR A 1 98 ? 27.190 7.587 -8.980 1.00 48.47 98 THR A C 1
ATOM 743 O O . THR A 1 98 ? 27.724 8.394 -9.739 1.00 48.47 98 THR A O 1
ATOM 746 N N . LYS A 1 99 ? 26.490 6.559 -9.474 1.00 43.78 99 LYS A N 1
ATOM 747 C CA . LYS A 1 99 ? 26.324 6.313 -10.915 1.00 43.78 99 LYS A CA 1
ATOM 748 C C . LYS A 1 99 ? 24.949 5.714 -11.238 1.00 43.78 99 LYS A C 1
ATOM 750 O O . LYS A 1 99 ? 24.649 4.603 -10.824 1.00 43.78 99 LYS A O 1
ATOM 755 N N . GLN A 1 100 ? 24.204 6.451 -12.066 1.00 41.31 100 GLN A N 1
ATOM 756 C CA . GLN A 1 100 ? 22.931 6.137 -12.739 1.00 41.31 100 GLN A CA 1
ATOM 757 C C . GLN A 1 100 ? 21.631 6.315 -11.934 1.00 41.31 100 GLN A C 1
ATOM 759 O O . GLN A 1 100 ? 21.277 5.460 -11.120 1.00 41.31 100 GLN A O 1
ATOM 764 N N . PRO A 1 101 ? 20.841 7.366 -12.233 1.00 46.47 101 PRO A N 1
ATOM 765 C CA . PRO A 1 101 ? 19.443 7.376 -11.841 1.00 46.47 101 PRO A CA 1
ATOM 766 C C . PRO A 1 101 ? 18.668 6.329 -12.652 1.00 46.47 101 PRO A C 1
ATOM 7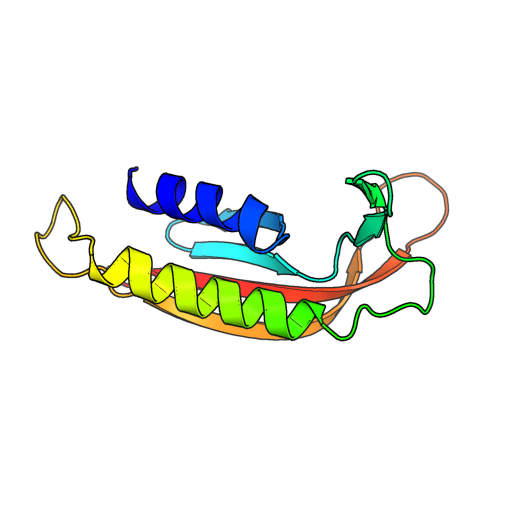68 O O . PRO A 1 101 ? 18.826 6.233 -13.867 1.00 46.47 101 PRO A O 1
ATOM 771 N N . ARG A 1 102 ? 17.833 5.539 -11.973 1.00 56.81 102 ARG A N 1
ATOM 772 C CA . ARG A 1 102 ? 16.990 4.509 -12.589 1.00 56.81 102 ARG A CA 1
ATOM 773 C C . ARG A 1 102 ? 15.569 5.050 -12.739 1.00 56.81 102 ARG A C 1
ATOM 775 O O . ARG A 1 102 ? 15.014 5.627 -11.801 1.00 56.81 102 ARG A O 1
ATOM 782 N N . PHE A 1 103 ? 14.984 4.877 -13.919 1.00 49.00 103 PHE A N 1
ATOM 783 C CA . PHE A 1 103 ? 13.584 5.204 -14.177 1.00 49.00 103 PHE A CA 1
ATOM 784 C C . PHE A 1 103 ? 12.742 3.950 -13.931 1.00 49.00 103 PHE A C 1
ATOM 786 O O . PHE A 1 103 ? 12.964 2.920 -14.562 1.00 49.00 103 PHE A O 1
ATOM 793 N N . THR A 1 104 ? 11.785 4.015 -13.005 1.00 52.12 104 THR A N 1
ATOM 794 C CA . THR A 1 104 ? 10.891 2.890 -12.699 1.00 52.12 104 THR A CA 1
ATOM 795 C C . THR A 1 104 ? 9.461 3.406 -12.666 1.00 52.12 104 THR A C 1
ATOM 797 O O . THR A 1 104 ? 9.143 4.352 -11.952 1.00 52.12 104 THR A O 1
ATOM 800 N N . VAL A 1 105 ? 8.560 2.794 -13.432 1.00 52.44 105 VAL A N 1
ATOM 801 C CA . VAL A 1 105 ? 7.136 3.147 -13.365 1.00 52.44 105 VAL A CA 1
ATOM 802 C C . VAL A 1 105 ? 6.628 2.824 -11.961 1.00 52.44 105 VAL A C 1
ATOM 804 O O . VAL A 1 105 ? 6.685 1.674 -11.533 1.00 52.44 105 VAL A O 1
ATOM 807 N N . CYS A 1 106 ? 6.173 3.839 -11.226 1.00 56.38 106 CYS A N 1
ATOM 808 C CA . CYS A 1 106 ? 5.712 3.674 -9.852 1.00 56.38 106 CYS A CA 1
ATOM 809 C C . CYS A 1 106 ? 4.252 4.085 -9.757 1.00 56.38 106 CYS A C 1
ATOM 811 O O . CYS A 1 106 ? 3.863 5.185 -10.143 1.00 56.38 106 CYS A O 1
ATOM 813 N N . HIS A 1 107 ? 3.442 3.203 -9.191 1.00 63.34 107 HIS A N 1
ATOM 814 C CA . HIS A 1 107 ? 2.067 3.522 -8.848 1.00 63.34 107 HIS A CA 1
ATOM 815 C C . HIS A 1 107 ? 2.017 3.783 -7.354 1.00 63.34 107 HIS A C 1
ATOM 817 O O . HIS A 1 107 ? 2.203 2.854 -6.569 1.00 63.34 107 HIS A O 1
ATOM 823 N N . TYR A 1 108 ? 1.793 5.033 -6.960 1.00 64.06 108 TYR A N 1
ATOM 824 C CA . TYR A 1 108 ? 1.571 5.373 -5.561 1.00 64.06 108 TYR A CA 1
ATOM 825 C C . TYR A 1 108 ? 0.081 5.296 -5.249 1.00 64.06 108 TYR A C 1
ATOM 827 O O . TYR A 1 108 ? -0.778 5.838 -5.951 1.00 64.06 108 TYR A O 1
ATOM 835 N N . PHE A 1 109 ? -0.207 4.582 -4.173 1.00 64.44 109 PHE A N 1
ATOM 836 C CA . PHE A 1 109 ? -1.519 4.454 -3.589 1.00 64.44 109 PHE A CA 1
ATOM 837 C C . PHE A 1 109 ? -1.487 5.092 -2.213 1.00 64.44 109 PHE A C 1
ATOM 839 O O . PHE A 1 109 ? -0.740 4.677 -1.326 1.00 64.44 109 PHE A O 1
ATOM 846 N N . LEU A 1 110 ? -2.273 6.147 -2.070 1.00 63.94 110 LEU A N 1
ATOM 847 C CA . LEU A 1 110 ? -2.316 6.966 -0.878 1.00 63.94 110 LEU A CA 1
ATOM 848 C C . LEU A 1 110 ? -3.691 6.800 -0.242 1.00 63.94 110 LEU A C 1
ATOM 850 O O . LEU A 1 110 ? -4.722 7.124 -0.832 1.00 63.94 110 LEU A O 1
ATOM 854 N N . VAL A 1 111 ? -3.695 6.255 0.965 1.00 69.44 111 VAL A N 1
ATOM 855 C CA . VAL A 1 111 ? -4.889 6.099 1.788 1.00 69.44 111 VAL A CA 1
ATOM 856 C C . VAL A 1 111 ? -4.910 7.247 2.773 1.00 69.44 111 VAL A C 1
ATOM 858 O O . VAL A 1 111 ? -4.032 7.309 3.622 1.00 69.44 111 VAL A O 1
ATOM 861 N N . THR A 1 112 ? -5.887 8.146 2.686 1.00 61.00 112 THR A N 1
ATOM 862 C CA . THR A 1 112 ? -6.136 9.139 3.736 1.00 61.00 112 THR A CA 1
ATOM 863 C C . THR A 1 112 ? -7.319 8.701 4.584 1.00 61.00 112 THR A C 1
ATOM 865 O O . THR A 1 112 ? -8.401 8.431 4.064 1.00 61.00 112 THR A O 1
ATOM 868 N N . SER A 1 113 ? -7.131 8.606 5.898 1.00 56.47 113 SER A N 1
ATOM 869 C CA . SER A 1 113 ? -8.261 8.510 6.824 1.00 56.47 113 SER A CA 1
ATOM 870 C C . SER A 1 113 ? -8.842 9.911 7.014 1.00 56.47 113 SER A C 1
ATOM 872 O O . SER A 1 113 ? -8.088 10.857 7.232 1.00 56.47 113 SER A O 1
ATOM 874 N N . ARG A 1 114 ? -10.166 10.074 6.912 1.00 50.81 114 ARG A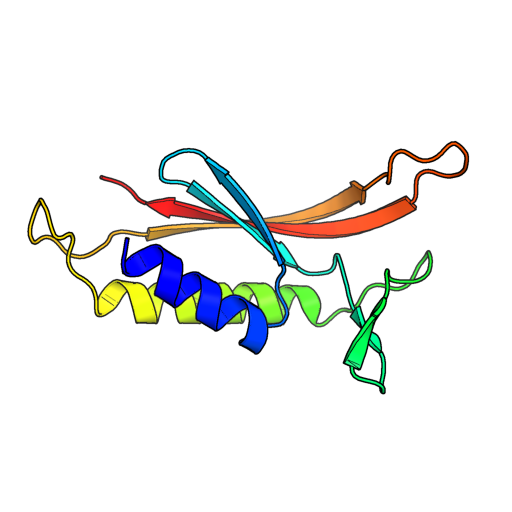 N 1
ATOM 875 C CA . ARG A 1 114 ? -10.824 11.312 7.358 1.00 50.81 114 ARG A CA 1
ATOM 876 C C . ARG A 1 114 ? -11.274 11.076 8.797 1.00 50.81 114 ARG A C 1
ATOM 878 O O . ARG A 1 114 ? -12.103 10.196 9.020 1.00 50.81 114 ARG A O 1
ATOM 885 N N . SER A 1 115 ? -10.647 11.785 9.737 1.00 47.81 115 SER A N 1
ATOM 886 C CA . SER A 1 115 ? -11.192 11.981 11.086 1.00 47.81 115 SER A CA 1
ATOM 887 C C . SER A 1 115 ? -12.521 12.724 11.033 1.00 47.81 115 SER A C 1
ATOM 889 O O . SER A 1 115 ? -12.768 13.436 10.028 1.00 47.81 115 SER A O 1
#

Nearest PDB structures (foldseek):
  8jdj-assembly1_AG  TM=3.329E-01  e=7.870E+00  Homo sapiens

Sequence (115 aa):
MQLYSRFDALLDIYKVVKVETIGDAYVVAGGLVRYDTDGFRCVLPEGEVDHLHAVRVVEFARAMLRAARGLTLPHTGEAVMLRLGVHSGALMSGVVGTKQPRFTVCHYFLVTSRS

Mean predicted aligned error: 9.88 Å